Protein AF-A0AAE8KF96-F1 (afdb_monomer)

Nearest PDB structures (foldseek):
  3nn1-assembly1_B  TM=9.423E-01  e=2.268E+00  Nitrospira defluvii
  3nn3-assembly1_C  TM=8.104E-01  e=1.990E+00  Nitrospira defluvii
  2vxh-assembly1_A  TM=7.807E-01  e=1.865E+00  Azospira oryzae
  2vxh-assembly1_C  TM=7.819E-01  e=3.356E+00  Azospira oryzae

Secondary structure (DSSP, 8-state):
-TTEEEEEEE-TTT-SS-SEEEEEEES-HHHHHHHHHHHHTSHHHHTTS----------TTHHHHHHHT-

pLDDT: mean 94.69, std 2.91, range [83.38, 97.62]

Structure (mmCIF, N/CA/C/O backbone):
data_AF-A0AAE8KF96-F1
#
_entry.id   AF-A0AAE8KF96-F1
#
loop_
_atom_site.group_PDB
_atom_site.id
_atom_site.type_symbol
_atom_site.label_atom_id
_atom_site.label_alt_id
_atom_site.label_comp_id
_atom_site.label_asym_id
_atom_site.label_entity_id
_atom_site.label_seq_id
_atom_site.pdbx_PDB_ins_code
_atom_site.Cartn_x
_atom_site.Cartn_y
_atom_site.Cartn_z
_atom_site.occupancy
_atom_site.B_iso_or_equiv
_atom_site.auth_seq_id
_atom_site.auth_comp_id
_atom_site.auth_asym_id
_atom_site.auth_atom_id
_atom_site.pdbx_PDB_model_num
ATOM 1 N N . TYR A 1 1 ? -9.418 -10.480 -2.438 1.00 83.38 1 TYR A N 1
ATOM 2 C CA . TYR A 1 1 ? -9.181 -9.988 -1.068 1.00 83.38 1 TYR A CA 1
ATOM 3 C C . TYR A 1 1 ? -10.300 -9.022 -0.688 1.00 83.38 1 TYR A C 1
ATOM 5 O O . TYR A 1 1 ? -10.143 -7.821 -0.862 1.00 83.38 1 TYR A O 1
ATOM 13 N N . PRO A 1 2 ? -11.488 -9.529 -0.306 1.00 87.75 2 PRO A N 1
ATOM 14 C CA . PRO A 1 2 ? -12.706 -8.718 -0.199 1.00 87.75 2 PRO A CA 1
ATOM 15 C C . PRO A 1 2 ? -12.694 -7.713 0.961 1.00 87.75 2 PRO A C 1
ATOM 17 O O . PRO A 1 2 ? -13.426 -6.730 0.903 1.00 87.75 2 PRO A O 1
ATOM 20 N N . THR A 1 3 ? -11.876 -7.933 1.996 1.00 95.19 3 THR A N 1
ATOM 21 C CA . THR A 1 3 ? -11.770 -7.006 3.135 1.00 95.19 3 THR A CA 1
ATOM 22 C C . THR A 1 3 ? -10.771 -5.876 2.907 1.00 95.19 3 THR A C 1
ATOM 24 O O . THR A 1 3 ? -10.680 -4.996 3.756 1.00 95.19 3 THR A O 1
ATOM 27 N N . VAL A 1 4 ? -10.006 -5.900 1.809 1.00 96.88 4 VAL A N 1
ATOM 28 C CA . VAL A 1 4 ? -8.958 -4.912 1.533 1.00 96.88 4 VAL A CA 1
ATOM 29 C C . VAL A 1 4 ? -9.489 -3.866 0.561 1.00 96.88 4 VAL A C 1
ATOM 31 O O . VAL A 1 4 ? -9.858 -4.185 -0.570 1.00 96.88 4 VAL A O 1
ATOM 34 N N . LYS A 1 5 ? -9.500 -2.606 0.990 1.00 97.50 5 LYS A N 1
ATOM 35 C CA . LYS A 1 5 ? -9.777 -1.445 0.138 1.00 97.50 5 LYS A CA 1
ATOM 36 C C . LYS A 1 5 ? -8.480 -0.701 -0.133 1.00 97.50 5 LYS A C 1
ATOM 38 O O . LYS A 1 5 ? -7.615 -0.630 0.737 1.00 97.50 5 LYS A O 1
ATOM 43 N N . VAL A 1 6 ? -8.369 -0.118 -1.323 1.00 96.69 6 VAL A N 1
ATOM 44 C CA . VAL A 1 6 ? -7.179 0.633 -1.735 1.00 96.69 6 VAL A CA 1
ATOM 45 C C . VAL A 1 6 ? -7.577 2.018 -2.218 1.00 96.69 6 VAL A C 1
ATOM 47 O O . VAL A 1 6 ? -8.553 2.168 -2.956 1.00 96.69 6 VAL A O 1
ATOM 50 N N . ARG A 1 7 ? -6.806 3.025 -1.811 1.00 97.62 7 ARG A N 1
ATOM 51 C CA . ARG A 1 7 ? -6.831 4.380 -2.371 1.00 97.62 7 ARG A CA 1
ATOM 52 C C . ARG A 1 7 ? -5.444 4.715 -2.912 1.00 97.62 7 ARG A C 1
ATOM 54 O O . ARG A 1 7 ? -4.447 4.380 -2.276 1.00 97.62 7 ARG A O 1
ATOM 61 N N . TRP A 1 8 ? -5.406 5.371 -4.066 1.00 96.06 8 TRP A N 1
ATOM 62 C CA . TRP A 1 8 ? -4.179 5.763 -4.757 1.00 96.06 8 TRP A CA 1
ATOM 63 C C . TRP A 1 8 ? -4.095 7.278 -4.824 1.00 96.06 8 TRP A C 1
ATOM 65 O O . TRP A 1 8 ? -5.101 7.939 -5.093 1.00 96.06 8 TRP A O 1
ATOM 75 N N . TYR A 1 9 ? -2.903 7.806 -4.592 1.00 97.31 9 TYR A N 1
ATOM 76 C CA . TYR A 1 9 ? -2.633 9.232 -4.637 1.00 97.31 9 TYR A CA 1
ATOM 77 C C . TYR A 1 9 ? -1.347 9.476 -5.411 1.00 97.31 9 TYR A C 1
ATOM 79 O O . TYR A 1 9 ? -0.320 8.878 -5.096 1.00 97.31 9 TYR A O 1
ATOM 87 N N . ASP A 1 10 ? -1.420 10.379 -6.381 1.00 96.81 10 ASP A N 1
ATOM 88 C CA . ASP A 1 10 ? -0.243 10.956 -7.014 1.00 96.81 10 ASP A CA 1
ATOM 89 C C . ASP A 1 10 ? 0.376 11.995 -6.071 1.00 96.81 10 ASP A C 1
ATOM 91 O O . ASP A 1 10 ? -0.319 12.855 -5.515 1.00 96.81 10 ASP A O 1
ATOM 95 N N . VAL A 1 11 ? 1.683 11.884 -5.863 1.00 96.94 11 VAL A N 1
ATOM 96 C CA . VAL A 1 11 ? 2.466 12.781 -5.015 1.00 96.94 11 VAL A CA 1
ATOM 97 C C . VAL A 1 11 ? 3.735 13.287 -5.699 1.00 96.94 11 VAL A C 1
ATOM 99 O O . VAL A 1 11 ? 4.494 14.020 -5.060 1.00 96.94 11 VAL A O 1
ATOM 102 N N . GLU A 1 12 ? 3.965 12.973 -6.977 1.00 95.94 12 GLU A N 1
ATOM 103 C CA . GLU A 1 12 ? 5.236 13.247 -7.665 1.00 95.94 12 GLU A CA 1
ATOM 104 C C . GLU A 1 12 ? 5.570 14.745 -7.735 1.00 95.94 12 GLU A C 1
ATOM 106 O O . GLU A 1 12 ? 6.729 15.149 -7.659 1.00 95.94 12 GLU A O 1
ATOM 111 N N . ALA A 1 13 ? 4.543 15.596 -7.803 1.00 97.38 13 ALA A N 1
ATOM 112 C CA . ALA A 1 13 ? 4.706 17.047 -7.815 1.00 97.38 13 ALA A CA 1
ATOM 113 C C . ALA A 1 13 ? 5.006 17.649 -6.427 1.00 97.38 13 ALA A C 1
ATOM 115 O O . ALA A 1 13 ? 5.416 18.808 -6.331 1.00 97.38 13 ALA A O 1
ATOM 116 N N . PHE A 1 14 ? 4.782 16.894 -5.348 1.00 96.75 14 PHE A N 1
ATOM 117 C CA . PHE A 1 14 ? 4.836 17.383 -3.964 1.00 96.75 14 PHE A CA 1
ATOM 118 C C . PHE A 1 14 ? 5.892 16.683 -3.104 1.00 96.75 14 PHE A C 1
ATOM 120 O O . PHE A 1 14 ? 6.201 17.158 -2.010 1.00 96.75 14 PHE A O 1
ATOM 127 N N . SER A 1 15 ? 6.452 15.569 -3.573 1.00 95.50 15 SER A N 1
ATOM 128 C CA . SER A 1 15 ? 7.399 14.739 -2.836 1.00 95.50 15 SER A CA 1
ATOM 129 C C . SER A 1 15 ? 8.599 14.388 -3.702 1.00 95.50 15 SER A C 1
ATOM 131 O O . SER A 1 15 ? 8.463 13.951 -4.836 1.00 95.50 15 SER A O 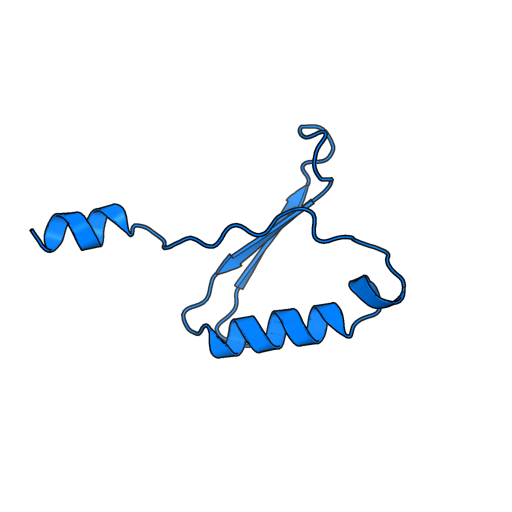1
ATOM 133 N N . THR A 1 16 ? 9.799 14.512 -3.138 1.00 95.62 16 THR A N 1
ATOM 134 C CA . THR A 1 16 ? 11.019 13.970 -3.755 1.00 95.62 16 THR A CA 1
ATOM 135 C C . THR A 1 16 ? 11.260 12.505 -3.390 1.00 95.62 16 THR A C 1
ATOM 137 O O . THR A 1 16 ? 12.207 11.904 -3.891 1.00 95.62 16 THR A O 1
ATOM 140 N N . LYS A 1 17 ? 10.452 11.934 -2.484 1.00 95.06 17 LYS A N 1
ATOM 141 C CA . LYS A 1 17 ? 10.660 10.588 -1.932 1.00 95.06 17 LYS A CA 1
ATOM 142 C C . LYS A 1 17 ? 9.974 9.495 -2.751 1.00 95.06 17 LYS A C 1
ATOM 144 O O . LYS A 1 17 ? 10.514 8.403 -2.856 1.00 95.06 17 LYS A O 1
ATOM 149 N N . ALA A 1 18 ? 8.791 9.772 -3.288 1.00 96.19 18 ALA A N 1
ATOM 150 C CA . ALA A 1 18 ? 7.986 8.816 -4.040 1.00 96.19 18 ALA A CA 1
ATOM 151 C C . ALA A 1 18 ? 7.128 9.563 -5.066 1.00 96.19 18 ALA A C 1
ATOM 153 O O . ALA A 1 18 ? 6.826 10.737 -4.854 1.00 96.19 18 ALA A O 1
ATOM 154 N N . SER A 1 19 ? 6.732 8.878 -6.140 1.00 95.62 19 SER A N 1
ATOM 155 C CA . SER A 1 19 ? 5.758 9.372 -7.121 1.00 95.62 19 SER A CA 1
ATOM 156 C C . SER A 1 19 ? 4.316 9.082 -6.704 1.00 95.62 19 SER A C 1
ATOM 158 O O . SER A 1 19 ? 3.428 9.887 -6.946 1.00 95.62 19 SER A O 1
ATOM 160 N N . ASP A 1 20 ? 4.094 7.966 -6.005 1.00 96.06 20 ASP A N 1
ATOM 161 C CA . ASP A 1 20 ? 2.763 7.453 -5.693 1.00 96.06 20 ASP A CA 1
ATOM 162 C C . ASP A 1 20 ? 2.657 7.019 -4.229 1.00 96.06 20 ASP A C 1
ATOM 164 O O . ASP A 1 20 ? 3.618 6.532 -3.624 1.00 96.06 20 ASP A O 1
ATOM 168 N N . ILE A 1 21 ? 1.454 7.135 -3.668 1.00 97.06 21 ILE A N 1
ATOM 169 C CA . ILE A 1 21 ? 1.083 6.541 -2.382 1.00 97.06 21 ILE A CA 1
ATOM 170 C C . ILE A 1 21 ? -0.102 5.600 -2.583 1.00 97.06 21 ILE A C 1
ATOM 172 O O . ILE A 1 21 ? -1.153 5.993 -3.094 1.00 97.06 21 ILE A O 1
ATOM 176 N N . ALA A 1 22 ? 0.051 4.371 -2.091 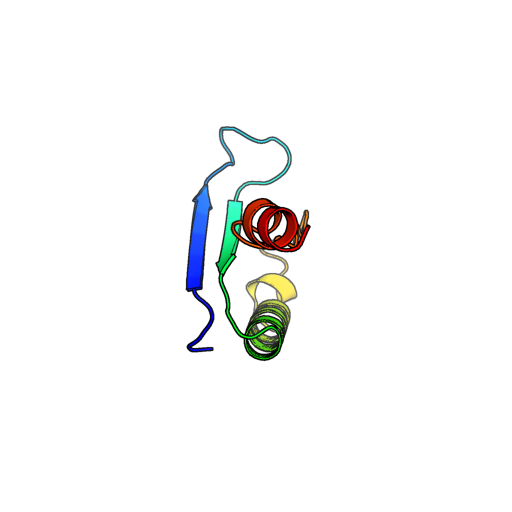1.00 96.12 22 ALA A N 1
ATOM 177 C CA . ALA A 1 22 ? -1.024 3.397 -1.960 1.00 96.12 22 ALA A CA 1
ATOM 178 C C . ALA A 1 22 ? -1.427 3.266 -0.487 1.00 96.12 22 ALA A C 1
ATOM 180 O O . ALA A 1 22 ? -0.611 2.893 0.358 1.00 96.12 22 ALA A O 1
ATOM 181 N N . VAL A 1 23 ? -2.690 3.554 -0.173 1.00 97.44 23 VAL A N 1
ATOM 182 C CA . VAL A 1 23 ? -3.248 3.387 1.175 1.00 97.44 23 VAL A CA 1
ATOM 183 C C . VAL A 1 23 ? -4.159 2.171 1.185 1.00 97.44 23 VAL A C 1
ATOM 185 O O . VAL A 1 23 ? -5.182 2.154 0.498 1.00 97.44 23 VAL A O 1
ATOM 188 N N . PHE A 1 24 ? -3.791 1.176 1.988 1.00 97.38 24 PHE A N 1
ATOM 189 C CA . PHE A 1 24 ? -4.560 -0.046 2.189 1.00 97.38 24 PHE A CA 1
ATOM 190 C C . PHE A 1 24 ? -5.321 0.025 3.513 1.00 97.38 24 PHE A C 1
ATOM 192 O O . PHE A 1 24 ? -4.737 0.277 4.563 1.00 97.38 24 PHE A O 1
ATOM 199 N N . GLU A 1 25 ? -6.623 -0.227 3.459 1.00 97.56 25 GLU A N 1
ATOM 200 C CA . GLU A 1 25 ? -7.506 -0.331 4.622 1.00 97.56 25 GLU A CA 1
ATOM 201 C C . GLU A 1 25 ? -8.040 -1.763 4.683 1.00 97.56 25 GLU A C 1
ATOM 203 O O . GLU A 1 25 ? -8.516 -2.292 3.675 1.00 97.56 25 GLU A O 1
ATOM 208 N N . THR A 1 26 ? -7.940 -2.412 5.843 1.00 97.44 26 THR A N 1
ATOM 209 C CA . THR A 1 26 ? -8.401 -3.793 6.023 1.00 97.44 26 THR A CA 1
ATOM 210 C C . THR A 1 26 ? -8.855 -4.055 7.451 1.00 97.44 26 THR A C 1
ATOM 212 O O . THR A 1 26 ? -8.328 -3.481 8.399 1.00 97.44 26 THR A O 1
ATOM 215 N N . THR A 1 27 ? -9.776 -5.003 7.606 1.00 96.62 27 THR A N 1
ATOM 216 C CA . THR A 1 27 ? -10.127 -5.620 8.895 1.00 96.62 27 THR A CA 1
ATOM 217 C C . THR A 1 27 ? -9.488 -7.005 9.082 1.00 96.62 27 THR A C 1
ATOM 219 O O . THR A 1 27 ? -9.702 -7.649 10.104 1.00 96.62 27 THR A O 1
ATOM 222 N N . SER A 1 28 ? -8.724 -7.494 8.096 1.00 96.81 28 SER A N 1
ATOM 223 C CA . SER A 1 28 ? -8.017 -8.784 8.110 1.00 96.81 28 SER A CA 1
ATOM 224 C C . SER A 1 28 ? -6.568 -8.584 7.668 1.00 96.81 28 SER A C 1
ATOM 226 O O . SER A 1 28 ? -6.294 -8.268 6.504 1.00 96.81 28 SER A O 1
ATOM 228 N N . LEU A 1 29 ? -5.622 -8.784 8.592 1.00 95.06 29 LEU A N 1
ATOM 229 C CA . LEU A 1 29 ? -4.192 -8.760 8.268 1.00 95.06 29 LEU A CA 1
ATOM 230 C C . LEU A 1 29 ? -3.791 -9.923 7.355 1.00 95.06 29 LEU A C 1
ATOM 232 O O . LEU A 1 29 ? -2.866 -9.774 6.563 1.00 95.06 29 LEU A O 1
ATOM 236 N N . GLN A 1 30 ? -4.496 -11.055 7.426 1.00 96.12 30 GLN A N 1
ATOM 237 C CA . GLN A 1 30 ? -4.239 -12.196 6.550 1.00 96.12 30 GLN A CA 1
ATOM 238 C C . GLN A 1 30 ? -4.601 -11.877 5.094 1.00 96.12 30 GLN A C 1
ATOM 240 O O . GLN A 1 30 ? -3.817 -12.157 4.189 1.00 96.12 30 GLN A O 1
ATOM 245 N N . ASP A 1 31 ? -5.750 -11.239 4.862 1.00 97.06 31 ASP A N 1
ATOM 246 C CA . ASP A 1 31 ? -6.150 -10.816 3.517 1.00 97.06 31 ASP A CA 1
ATOM 247 C C . ASP A 1 31 ? -5.163 -9.790 2.953 1.00 97.06 31 ASP A C 1
ATOM 249 O O . ASP A 1 31 ? -4.805 -9.870 1.780 1.00 97.06 31 ASP A O 1
ATOM 253 N N . TYR A 1 32 ? -4.694 -8.853 3.786 1.00 96.12 32 TYR A N 1
ATOM 254 C CA . TYR A 1 32 ? -3.681 -7.875 3.388 1.00 96.12 32 TYR A CA 1
ATOM 255 C C . TYR A 1 32 ? -2.331 -8.525 3.074 1.00 96.12 32 TYR A C 1
ATOM 257 O O . TYR A 1 32 ? -1.728 -8.201 2.056 1.00 96.12 32 TYR A O 1
ATOM 265 N N . TYR A 1 33 ? -1.892 -9.492 3.883 1.00 95.75 33 TYR A N 1
ATOM 266 C CA . TYR A 1 33 ? -0.690 -10.275 3.606 1.00 95.75 33 TYR A CA 1
ATOM 267 C C . TYR A 1 33 ? -0.760 -10.925 2.216 1.00 95.75 33 TYR A C 1
ATOM 269 O O . TYR A 1 33 ? 0.160 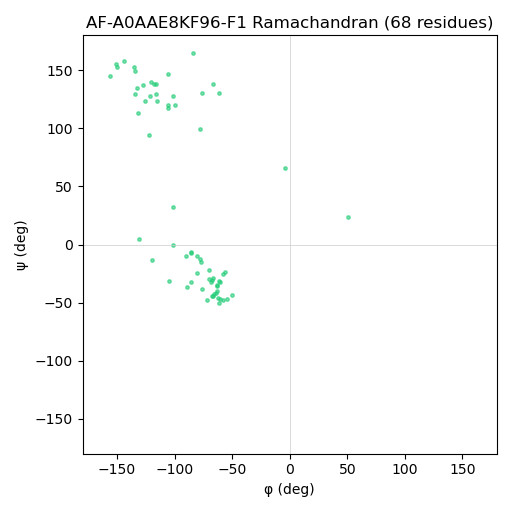-10.765 1.417 1.00 95.75 33 TYR A O 1
ATOM 277 N N . PHE A 1 34 ? -1.886 -11.559 1.871 1.00 97.44 34 PHE A N 1
ATOM 278 C CA . PHE A 1 34 ? -2.038 -12.165 0.548 1.00 97.44 34 PHE A CA 1
ATOM 279 C C . PHE A 1 34 ? -2.106 -11.147 -0.601 1.00 97.44 34 PHE A C 1
ATOM 281 O O . PHE A 1 34 ? -1.678 -11.473 -1.707 1.00 97.44 34 PHE A O 1
ATOM 288 N N . VAL A 1 35 ? -2.624 -9.932 -0.373 1.00 96.19 35 VAL A N 1
ATOM 289 C CA . VAL A 1 35 ? -2.541 -8.837 -1.360 1.00 96.19 35 VAL A CA 1
ATOM 290 C C . VAL A 1 35 ? -1.086 -8.487 -1.637 1.00 96.19 35 VAL A C 1
ATOM 292 O O . VAL A 1 35 ? -0.692 -8.407 -2.797 1.00 96.19 35 VAL A O 1
ATOM 295 N N . ILE A 1 36 ? -0.293 -8.277 -0.586 1.00 95.38 36 ILE A N 1
ATOM 296 C CA . ILE A 1 36 ? 1.110 -7.887 -0.733 1.00 95.38 36 ILE A CA 1
ATOM 297 C C . ILE A 1 36 ? 1.919 -8.995 -1.413 1.00 95.38 36 ILE A C 1
ATOM 299 O O . ILE A 1 36 ? 2.687 -8.683 -2.321 1.00 95.38 36 ILE A O 1
ATOM 303 N N . ASP A 1 37 ? 1.708 -10.266 -1.059 1.00 96.75 37 ASP A N 1
ATOM 304 C CA . ASP A 1 37 ? 2.341 -11.398 -1.754 1.00 96.75 37 ASP A CA 1
ATOM 305 C C . ASP A 1 37 ? 1.996 -11.397 -3.251 1.00 96.75 37 ASP A C 1
ATOM 307 O O . ASP A 1 37 ? 2.892 -11.443 -4.093 1.00 96.75 37 ASP A O 1
ATOM 311 N N . ALA A 1 38 ? 0.719 -11.226 -3.606 1.00 96.25 38 ALA A N 1
ATOM 312 C CA . ALA A 1 38 ? 0.306 -11.170 -5.007 1.00 96.25 38 ALA A CA 1
ATOM 313 C C . ALA A 1 38 ? 0.907 -9.978 -5.773 1.00 96.25 38 ALA A C 1
ATOM 315 O O . ALA A 1 38 ? 1.241 -10.119 -6.948 1.00 96.25 38 ALA A O 1
ATOM 316 N N . ILE A 1 39 ? 1.070 -8.811 -5.136 1.00 94.94 39 ILE A N 1
ATOM 317 C CA . ILE A 1 39 ? 1.741 -7.658 -5.761 1.00 94.94 39 ILE A CA 1
ATOM 318 C C . ILE A 1 39 ? 3.222 -7.967 -5.986 1.00 94.94 39 ILE A C 1
ATOM 320 O O . ILE A 1 39 ? 3.740 -7.701 -7.072 1.00 94.94 39 ILE A O 1
ATOM 324 N N . ARG A 1 40 ? 3.897 -8.555 -4.994 1.00 93.88 40 ARG A N 1
ATOM 325 C CA . ARG A 1 40 ? 5.320 -8.908 -5.089 1.00 93.88 40 ARG A CA 1
ATOM 326 C C . ARG A 1 40 ? 5.603 -9.940 -6.176 1.00 93.88 40 ARG A C 1
ATOM 328 O O . ARG A 1 40 ? 6.643 -9.843 -6.822 1.00 93.88 40 ARG A O 1
ATOM 335 N N . ASP A 1 41 ? 4.680 -10.869 -6.396 1.00 96.06 41 ASP A N 1
ATOM 336 C CA . ASP A 1 41 ? 4.778 -11.883 -7.451 1.00 96.06 41 ASP A CA 1
ATOM 337 C C . ASP A 1 41 ? 4.361 -11.358 -8.839 1.00 96.06 41 ASP A C 1
ATOM 339 O O . ASP A 1 41 ? 4.577 -12.024 -9.853 1.00 96.06 41 ASP A O 1
ATOM 343 N N . SER A 1 42 ? 3.780 -10.158 -8.918 1.00 95.25 42 SER A N 1
ATOM 344 C CA . SER A 1 42 ? 3.355 -9.547 -10.181 1.00 95.25 42 SER A CA 1
ATOM 345 C C . SER A 1 42 ? 4.489 -8.810 -10.903 1.00 95.25 42 SER A C 1
ATOM 347 O O . SER A 1 42 ? 5.513 -8.459 -10.312 1.00 95.25 42 SER A O 1
ATOM 349 N N . GLU A 1 43 ? 4.280 -8.497 -12.186 1.00 95.31 43 GLU A N 1
ATOM 350 C CA . GLU A 1 43 ? 5.220 -7.698 -12.994 1.00 95.31 43 GLU A CA 1
ATOM 351 C C . GLU A 1 43 ? 5.529 -6.324 -12.387 1.00 95.31 43 GLU A C 1
ATOM 353 O O . GLU A 1 43 ? 6.609 -5.786 -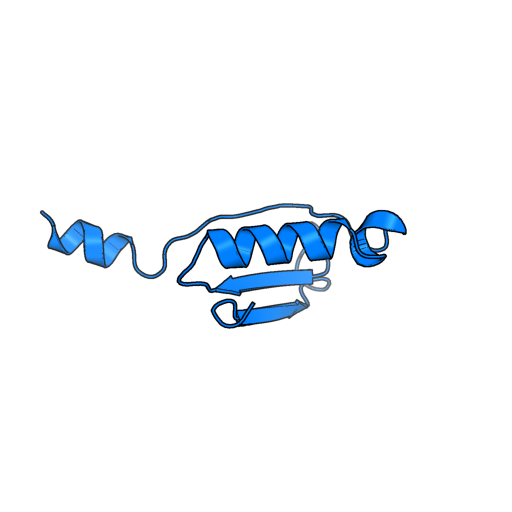12.624 1.00 95.31 43 GLU A O 1
ATOM 358 N N . PHE A 1 44 ? 4.635 -5.792 -11.544 1.00 89.94 44 PHE A N 1
ATOM 359 C CA . PHE A 1 44 ? 4.848 -4.558 -10.785 1.00 89.94 44 PHE A CA 1
ATOM 360 C C . PHE A 1 44 ? 6.192 -4.569 -10.038 1.00 89.94 44 PHE A C 1
ATOM 362 O O . PHE A 1 44 ? 6.932 -3.586 -10.091 1.00 89.94 44 PHE A O 1
ATOM 369 N N . CYS A 1 45 ? 6.533 -5.701 -9.409 1.00 92.06 45 CYS A N 1
ATOM 370 C CA . CYS A 1 45 ? 7.784 -5.894 -8.675 1.00 92.06 45 CYS A CA 1
ATOM 371 C C . CYS A 1 45 ? 8.810 -6.756 -9.426 1.00 92.06 45 CYS A C 1
ATOM 373 O O . CYS A 1 45 ? 10.009 -6.557 -9.237 1.00 92.06 45 CYS A O 1
ATOM 375 N N . THR A 1 46 ? 8.381 -7.721 -10.250 1.00 94.00 46 THR A N 1
ATOM 376 C CA . THR A 1 46 ? 9.313 -8.643 -10.929 1.00 94.00 46 THR A CA 1
ATOM 377 C C . THR A 1 46 ? 9.961 -8.046 -12.183 1.00 94.00 46 THR A C 1
ATOM 379 O O . THR A 1 46 ? 11.076 -8.444 -12.523 1.00 94.00 46 THR A O 1
ATOM 382 N N . VAL A 1 47 ? 9.323 -7.060 -12.833 1.00 94.38 47 VAL A N 1
ATOM 383 C CA . VAL A 1 47 ? 9.879 -6.265 -13.954 1.00 94.38 47 VAL A CA 1
ATOM 384 C C . VAL A 1 47 ? 10.357 -4.881 -13.460 1.00 94.38 47 VAL A C 1
ATOM 386 O O . VAL A 1 47 ? 10.439 -3.915 -14.211 1.00 94.38 47 VAL A O 1
ATOM 389 N N . PRO A 1 48 ? 10.830 -4.830 -12.206 1.00 86.56 48 PRO A N 1
ATOM 390 C CA . PRO A 1 48 ? 10.832 -3.683 -11.274 1.00 86.56 48 PRO A CA 1
ATOM 391 C C . PRO A 1 48 ? 10.314 -2.346 -11.835 1.00 86.56 48 PRO A C 1
ATOM 393 O O . PRO A 1 48 ? 11.061 -1.374 -11.945 1.00 86.56 48 PRO A O 1
ATOM 396 N N . TYR A 1 49 ? 9.023 -2.276 -12.175 1.00 90.62 49 TYR A N 1
ATOM 397 C CA . TYR A 1 49 ? 8.408 -1.015 -12.604 1.00 90.62 49 TYR A CA 1
ATOM 398 C C . TYR A 1 49 ? 8.268 -0.029 -11.444 1.00 90.62 49 TYR A C 1
ATOM 400 O O . TYR A 1 49 ? 8.325 1.180 -11.652 1.00 90.62 49 TYR A O 1
ATOM 408 N N . PHE A 1 50 ? 8.103 -0.554 -10.231 1.00 91.62 50 PHE A N 1
ATOM 409 C CA . PHE A 1 50 ? 7.965 0.214 -9.005 1.00 91.62 50 PHE A CA 1
ATOM 410 C C . PHE A 1 50 ? 8.829 -0.383 -7.892 1.00 91.62 50 PHE A C 1
ATOM 412 O O . PHE A 1 50 ? 9.078 -1.589 -7.841 1.00 91.62 50 PHE A O 1
ATOM 419 N N . GLU A 1 51 ? 9.234 0.475 -6.960 1.00 91.56 51 GLU A N 1
ATOM 420 C CA . GLU A 1 51 ? 9.938 0.112 -5.732 1.00 91.56 51 GLU A CA 1
ATOM 421 C C . GLU A 1 51 ? 9.092 0.511 -4.516 1.00 91.56 51 GLU A C 1
ATOM 423 O O . GLU A 1 51 ? 8.515 1.599 -4.469 1.00 91.56 51 GLU A O 1
ATOM 428 N N . PHE A 1 52 ? 9.038 -0.352 -3.499 1.00 92.69 52 PHE A N 1
ATOM 429 C CA . PHE A 1 52 ? 8.462 0.017 -2.208 1.00 92.69 52 PHE A CA 1
ATOM 430 C C . PHE A 1 52 ? 9.460 0.856 -1.410 1.00 92.69 52 PHE A C 1
ATOM 432 O O . PHE A 1 52 ? 10.362 0.318 -0.773 1.00 92.69 52 PHE A O 1
ATOM 439 N N . VAL A 1 53 ? 9.272 2.174 -1.425 1.00 94.62 53 VAL A N 1
ATOM 440 C CA . VAL A 1 53 ? 10.173 3.118 -0.744 1.00 94.62 53 VAL A CA 1
ATOM 441 C C . VAL A 1 53 ? 9.961 3.135 0.775 1.00 94.62 53 VAL A C 1
ATOM 443 O O . VAL A 1 53 ? 10.915 3.258 1.541 1.00 94.62 53 VAL A O 1
ATOM 446 N N . GLU A 1 54 ? 8.712 3.037 1.236 1.00 95.12 54 GLU A N 1
ATOM 447 C CA . GLU A 1 54 ? 8.367 3.084 2.658 1.00 95.12 54 GLU A CA 1
ATOM 448 C C . GLU A 1 54 ? 7.033 2.379 2.928 1.00 95.12 54 GLU A C 1
ATOM 450 O O . GLU A 1 54 ? 6.107 2.446 2.121 1.00 95.12 54 GLU A O 1
ATOM 455 N N . ILE A 1 55 ? 6.930 1.717 4.083 1.00 94.12 55 ILE A N 1
ATOM 456 C CA . ILE A 1 55 ? 5.702 1.075 4.561 1.00 94.12 55 ILE A CA 1
ATOM 457 C C . ILE A 1 55 ? 5.409 1.618 5.955 1.00 94.12 55 ILE A C 1
ATOM 459 O O . ILE A 1 55 ? 6.242 1.503 6.853 1.00 94.12 55 ILE A O 1
ATOM 463 N N . ILE A 1 56 ? 4.216 2.185 6.139 1.00 96.31 56 ILE A N 1
ATOM 464 C CA . ILE A 1 56 ? 3.801 2.825 7.392 1.00 96.31 56 ILE A CA 1
ATOM 465 C C . ILE A 1 56 ? 2.521 2.145 7.898 1.00 96.31 56 ILE A C 1
ATOM 467 O O . ILE A 1 56 ? 1.426 2.509 7.469 1.00 96.31 56 ILE A O 1
ATOM 471 N N . PRO A 1 57 ? 2.622 1.140 8.787 1.00 95.00 57 PRO A N 1
ATOM 472 C CA . PRO A 1 57 ? 1.453 0.556 9.434 1.00 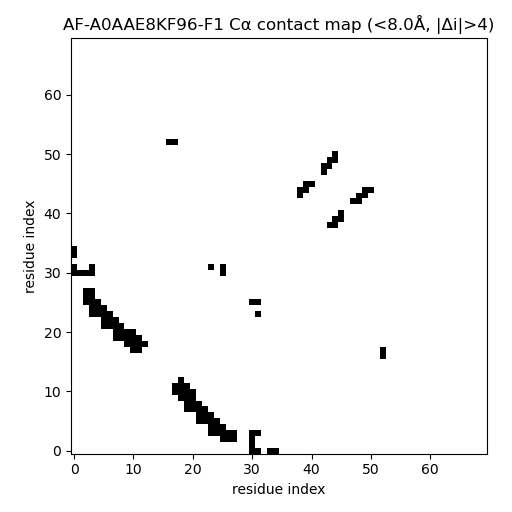95.00 57 PRO A CA 1
ATOM 473 C C . PRO A 1 57 ? 0.789 1.567 10.374 1.00 95.00 57 PRO A C 1
ATOM 475 O O . PRO A 1 57 ? 1.474 2.263 11.125 1.00 95.00 57 PRO A O 1
ATOM 478 N N . ALA A 1 58 ? -0.541 1.618 10.367 1.00 95.38 58 ALA A N 1
ATOM 479 C CA . ALA A 1 58 ? -1.320 2.508 11.220 1.00 95.38 58 ALA A CA 1
ATOM 480 C C . ALA A 1 58 ? -2.615 1.834 11.692 1.00 95.38 58 ALA A C 1
ATOM 482 O O . ALA A 1 58 ? -3.098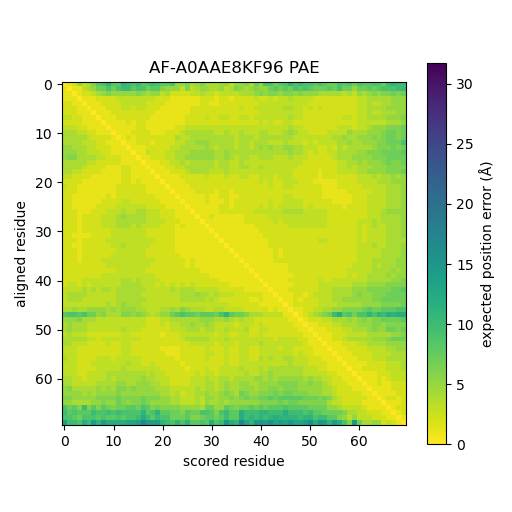 0.890 11.068 1.00 95.38 58 ALA A O 1
ATOM 483 N N . ILE A 1 59 ? -3.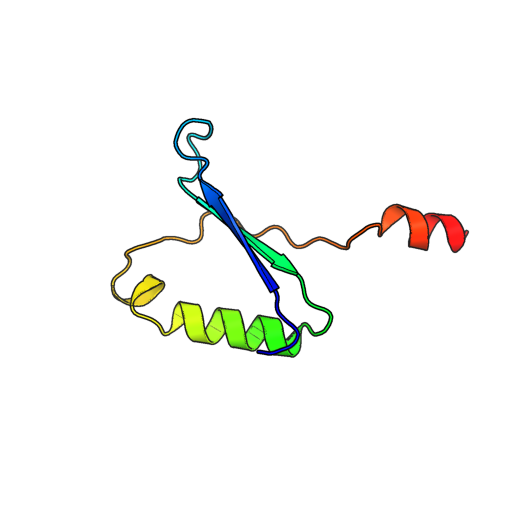165 2.343 12.794 1.00 94.94 59 ILE A N 1
ATOM 484 C CA . ILE A 1 59 ? -4.485 1.981 13.317 1.00 94.94 59 ILE A CA 1
ATOM 485 C C . ILE A 1 59 ? -5.355 3.233 13.222 1.00 94.94 59 ILE A C 1
ATOM 487 O O . ILE A 1 59 ? -4.980 4.279 13.759 1.00 94.94 59 ILE A O 1
ATOM 491 N N . GLU A 1 60 ? -6.486 3.132 12.525 1.00 94.19 60 GLU A N 1
ATOM 492 C CA . GLU A 1 60 ? -7.474 4.212 12.452 1.00 94.19 60 GLU A CA 1
ATOM 493 C C . GLU A 1 60 ? -8.007 4.513 13.856 1.00 94.19 60 GLU A C 1
ATOM 495 O O . GLU A 1 60 ? -8.327 3.597 14.607 1.00 94.19 60 GLU A O 1
ATOM 500 N N . ASP A 1 61 ? -8.013 5.792 14.234 1.00 95.00 61 ASP A N 1
ATOM 501 C CA . ASP A 1 61 ? -8.496 6.278 15.532 1.00 95.00 61 ASP A CA 1
ATOM 502 C C . ASP A 1 61 ? -7.928 5.564 16.776 1.00 95.00 61 ASP A C 1
ATOM 504 O O . ASP A 1 61 ? -8.497 5.653 17.865 1.00 95.00 61 ASP A O 1
ATOM 508 N N . GLY A 1 62 ? -6.752 4.929 16.677 1.00 93.62 62 GLY A N 1
ATOM 509 C CA . GLY A 1 62 ? -6.182 4.144 17.783 1.00 93.62 62 GLY A CA 1
ATOM 510 C C . GLY A 1 62 ? -5.964 4.944 19.078 1.00 93.62 62 GLY A C 1
ATOM 511 O O . GLY A 1 62 ? -6.002 4.388 20.175 1.00 93.62 62 GLY A O 1
ATOM 512 N N . TYR A 1 63 ? -5.797 6.267 18.976 1.00 94.31 63 TYR A N 1
ATOM 513 C CA . TYR A 1 63 ? -5.712 7.149 20.142 1.00 94.31 63 TYR A CA 1
ATOM 514 C C . TYR A 1 63 ? -7.044 7.259 20.909 1.00 94.31 63 TYR A C 1
ATOM 516 O O . TYR A 1 63 ? -7.025 7.420 22.130 1.00 94.31 63 TYR A O 1
ATOM 524 N N . VAL A 1 64 ? -8.189 7.171 20.220 1.00 95.69 64 VAL A N 1
ATOM 525 C CA . VAL A 1 64 ? -9.534 7.260 20.813 1.00 95.69 64 VAL A CA 1
ATOM 526 C C . VAL A 1 64 ? -9.841 5.997 21.603 1.00 95.69 64 VAL A C 1
ATOM 528 O O . VAL A 1 64 ? -10.277 6.078 22.754 1.00 95.69 64 VAL A O 1
ATOM 531 N N . GLU A 1 65 ? -9.583 4.834 21.001 1.00 92.75 65 GLU A N 1
ATOM 532 C CA . GLU A 1 65 ? -9.791 3.540 21.655 1.00 92.75 65 GLU A CA 1
ATOM 533 C C . GLU A 1 65 ? -8.923 3.416 22.906 1.00 92.75 65 GLU A C 1
ATOM 535 O O . GLU A 1 65 ? -9.425 3.087 23.981 1.00 92.75 65 GLU A O 1
ATOM 540 N N . TYR A 1 66 ? -7.638 3.767 22.795 1.00 94.19 66 TYR A N 1
ATOM 541 C CA . TYR A 1 66 ? -6.736 3.748 23.940 1.00 94.19 66 TYR A CA 1
ATOM 542 C C . TYR A 1 66 ? -7.177 4.731 25.030 1.00 94.19 66 TYR A C 1
ATOM 544 O O . TYR A 1 66 ? -7.250 4.360 26.200 1.00 94.19 66 TYR A O 1
ATOM 552 N N . GLY A 1 67 ? -7.532 5.965 24.662 1.00 94.38 67 GLY A N 1
ATOM 553 C CA . GLY A 1 67 ? -8.003 6.972 25.614 1.00 94.38 67 GLY A CA 1
ATOM 554 C C . GLY A 1 67 ? -9.269 6.559 26.368 1.00 94.38 67 GLY A 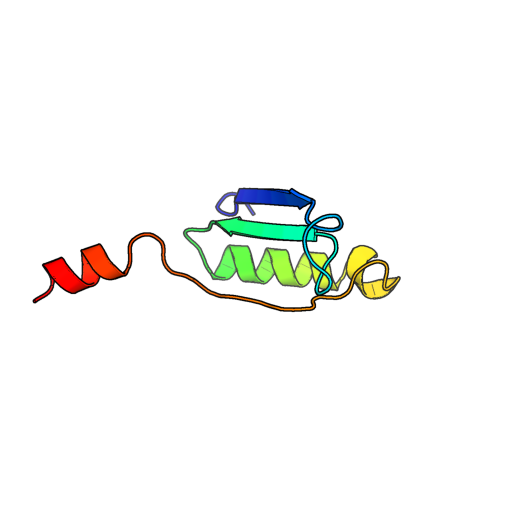C 1
ATOM 555 O O . GLY A 1 67 ? -9.411 6.900 27.536 1.00 94.38 67 GLY A O 1
ATOM 556 N N . SER A 1 68 ? -10.155 5.788 25.732 1.00 90.88 68 SER A N 1
ATOM 557 C CA . SER A 1 68 ? -11.376 5.257 26.357 1.00 90.88 68 SER A CA 1
ATOM 558 C C . SER A 1 68 ? -11.122 4.046 27.266 1.00 90.88 68 SER A C 1
ATOM 560 O O . SER A 1 68 ? -12.025 3.630 27.989 1.00 90.88 68 SER A O 1
ATOM 562 N N . SER A 1 69 ? -9.925 3.453 27.203 1.00 88.38 69 SER A N 1
ATOM 563 C CA . SER A 1 69 ? -9.526 2.297 28.019 1.00 88.38 69 SER A CA 1
ATOM 564 C C . SER A 1 69 ? -8.879 2.664 29.363 1.00 88.38 69 SER A C 1
ATOM 566 O O . SER A 1 69 ? -8.665 1.773 30.188 1.00 88.38 69 SER A O 1
ATOM 568 N N . LEU A 1 70 ? -8.558 3.948 29.566 1.00 86.00 70 LEU A N 1
ATOM 569 C CA . LEU A 1 70 ? -7.983 4.514 30.794 1.00 86.00 70 LEU A CA 1
ATOM 570 C C . LEU A 1 70 ? -9.069 4.883 31.812 1.00 86.00 70 LEU A C 1
ATOM 572 O O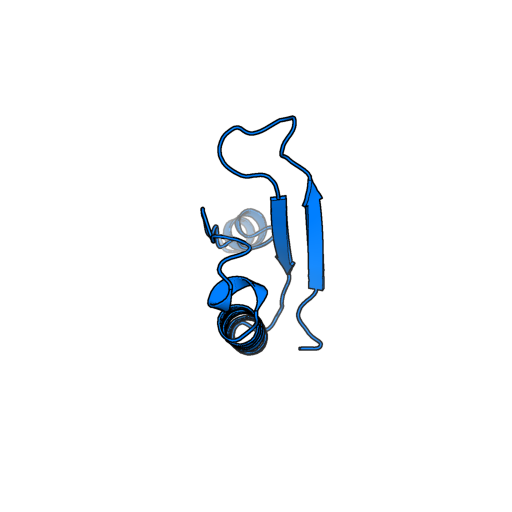 . LEU A 1 70 ? -8.789 4.723 33.022 1.00 86.00 70 LEU A O 1
#

Mean predicted aligned error: 3.25 Å

InterPro domains:
  IPR031409 Darcynin [PF17074] (3-66)

Solvent-accessible surface area (backbone atoms only — not comparable to full-atom values): 4549 Å² total; per-residue (Å²): 101,91,61,53,47,79,48,79,43,85,33,52,94,80,37,95,82,45,53,65,45,80,48,78,47,63,89,41,72,68,48,47,50,54,51,53,52,54,47,55,74,27,61,56,44,69,66,60,75,53,78,89,84,78,85,83,91,84,65,86,66,50,69,57,59,54,62,74,73,112

Organism: Acinetobacter pittii (NCBI:txid48296)

Foldseek 3Di:
DVFKDWDKDACCVPDPQDGIDIDIDGPDPVVVVVVVVVCCPDCCNVVVPDDDRDDDDDDVPPVVVVVVVD

Radius of gyration: 14.99 Å; Cα contacts (8 Å, |Δi|>4): 60; chains: 1; bounding box: 24×30×45 Å

Sequence (70 aa):
YPTVKVRWYDVEAFSTKASDIAVFETTSLQDYYFVIDAIRDSEFCTVPYFEFVEIIPAIEDGYVEYGSSL